Protein AF-B4D0R4-F1 (afdb_monomer_lite)

pLDDT: mean 79.56, std 21.92, range [34.22, 97.44]

Structure (mmCIF, N/CA/C/O backbone):
data_AF-B4D0R4-F1
#
_entry.id   AF-B4D0R4-F1
#
loop_
_atom_site.group_PDB
_atom_site.id
_atom_site.type_symbol
_atom_site.label_atom_id
_atom_site.label_alt_id
_atom_site.label_comp_id
_atom_site.label_asym_id
_atom_site.label_entity_id
_atom_site.label_seq_id
_atom_site.pdbx_PDB_ins_code
_atom_site.Cartn_x
_atom_site.Cartn_y
_atom_site.Cartn_z
_atom_site.occupancy
_atom_site.B_iso_or_equiv
_atom_site.auth_seq_id
_atom_site.auth_comp_id
_atom_site.auth_asym_id
_atom_site.auth_atom_id
_atom_site.pdbx_PDB_model_num
ATOM 1 N N . MET A 1 1 ? 2.024 -16.171 17.133 1.00 44.16 1 MET A N 1
ATOM 2 C CA . MET A 1 1 ? 1.558 -14.931 17.787 1.00 44.16 1 MET A CA 1
ATOM 3 C C . MET A 1 1 ? 1.427 -13.875 16.720 1.00 44.16 1 MET A C 1
ATOM 5 O O . MET A 1 1 ? 2.373 -13.678 15.972 1.00 44.16 1 MET A O 1
ATOM 9 N N . ASP A 1 2 ? 0.265 -13.251 16.626 1.00 48.38 2 ASP A N 1
ATOM 10 C CA . ASP A 1 2 ? 0.065 -12.121 15.733 1.00 48.38 2 ASP A CA 1
ATOM 11 C C . ASP A 1 2 ? 0.500 -10.848 16.459 1.00 48.38 2 ASP A C 1
ATOM 13 O O . ASP A 1 2 ? -0.111 -10.462 17.458 1.00 48.38 2 ASP A O 1
ATOM 17 N N . GLN A 1 3 ? 1.617 -10.277 16.017 1.00 53.03 3 GLN A N 1
ATOM 18 C CA . GLN A 1 3 ? 2.243 -9.139 16.681 1.00 53.03 3 GLN A CA 1
ATOM 19 C C . GLN A 1 3 ? 1.533 -7.822 16.383 1.00 53.03 3 GLN A C 1
ATOM 21 O O . GLN A 1 3 ? 1.698 -6.883 17.156 1.00 53.03 3 GLN A O 1
ATOM 26 N N . LEU A 1 4 ? 0.736 -7.742 15.312 1.00 53.50 4 LEU A N 1
ATOM 27 C CA . LEU A 1 4 ? 0.193 -6.456 14.905 1.00 53.50 4 LEU A CA 1
ATOM 28 C C . LEU A 1 4 ? -1.113 -6.122 15.617 1.00 53.50 4 LEU A C 1
ATOM 30 O O . LEU A 1 4 ? -1.273 -4.963 15.961 1.00 53.50 4 LEU A O 1
ATOM 34 N N . LYS A 1 5 ? -2.005 -7.098 15.880 1.00 56.97 5 LYS A N 1
ATOM 35 C CA . LYS A 1 5 ? -3.377 -6.961 16.460 1.00 56.97 5 LYS A CA 1
ATOM 36 C C . LYS A 1 5 ? -4.295 -5.889 15.839 1.00 56.97 5 LYS A C 1
ATOM 38 O O . LYS A 1 5 ? -5.507 -5.979 16.001 1.00 56.97 5 LYS A O 1
ATOM 43 N N . ASP A 1 6 ? -3.743 -4.948 15.100 1.00 63.06 6 ASP A N 1
ATOM 44 C CA . ASP A 1 6 ? -4.376 -3.844 14.435 1.00 63.06 6 ASP A CA 1
ATOM 45 C C . ASP A 1 6 ? -4.838 -4.325 13.061 1.00 63.06 6 ASP A C 1
ATOM 47 O O . ASP A 1 6 ? -4.050 -4.797 12.234 1.00 63.06 6 ASP A O 1
ATOM 51 N N . GLN A 1 7 ? -6.151 -4.289 12.846 1.00 69.00 7 GLN A N 1
ATOM 52 C CA . GLN A 1 7 ? -6.736 -4.656 11.557 1.00 69.00 7 GLN A CA 1
ATOM 53 C C . GLN A 1 7 ? -6.537 -3.560 10.506 1.00 69.00 7 GLN A C 1
ATOM 55 O O . GLN A 1 7 ? -6.793 -3.796 9.324 1.00 69.00 7 GLN A O 1
ATOM 60 N N . ASN A 1 8 ? -6.030 -2.401 10.924 1.00 84.62 8 ASN A N 1
ATOM 61 C CA . ASN A 1 8 ? -5.931 -1.204 10.111 1.00 84.62 8 ASN A CA 1
ATOM 62 C C . ASN A 1 8 ? -4.588 -1.092 9.382 1.00 84.62 8 ASN A C 1
ATOM 64 O O . ASN A 1 8 ? -4.270 -0.045 8.829 1.00 84.62 8 ASN A O 1
ATOM 68 N N . VAL A 1 9 ? -3.794 -2.165 9.339 1.00 90.44 9 VAL A N 1
ATOM 69 C CA . VAL A 1 9 ? -2.548 -2.214 8.565 1.00 90.44 9 VAL A CA 1
ATOM 70 C C . VAL A 1 9 ? -2.715 -3.078 7.322 1.00 90.44 9 VAL A C 1
ATOM 72 O O . VAL A 1 9 ? -3.291 -4.168 7.351 1.00 90.44 9 VAL A O 1
ATOM 75 N N . ARG A 1 10 ? -2.150 -2.602 6.215 1.00 93.69 10 ARG A N 1
ATOM 76 C CA . ARG A 1 10 ? -2.012 -3.332 4.962 1.00 93.69 10 ARG A CA 1
ATOM 77 C C . ARG A 1 10 ? -0.543 -3.413 4.579 1.00 93.69 10 ARG A C 1
ATOM 79 O O . ARG A 1 10 ? 0.133 -2.393 4.509 1.00 93.69 10 ARG A O 1
ATOM 86 N N . PHE A 1 11 ? -0.073 -4.612 4.260 1.00 94.94 11 PHE A N 1
ATOM 87 C CA . PHE A 1 11 ? 1.187 -4.779 3.544 1.00 94.94 11 PHE A CA 1
ATOM 88 C C . PHE A 1 11 ? 0.952 -4.496 2.063 1.00 94.94 11 PHE A C 1
ATOM 90 O O . PHE A 1 11 ? 0.037 -5.071 1.472 1.00 94.94 11 PHE A O 1
ATOM 97 N N . VAL A 1 12 ? 1.738 -3.605 1.469 1.00 96.88 12 VAL A N 1
ATOM 98 C CA . VAL A 1 12 ? 1.563 -3.166 0.083 1.00 96.88 12 VAL A CA 1
ATOM 99 C C . VAL A 1 12 ? 2.761 -3.603 -0.747 1.00 96.88 12 VAL A C 1
ATOM 101 O O . VAL A 1 12 ? 3.903 -3.449 -0.327 1.00 96.88 12 VAL A O 1
ATOM 104 N N . ILE A 1 13 ? 2.486 -4.131 -1.940 1.00 97.19 13 ILE A N 1
ATOM 105 C CA . ILE A 1 13 ? 3.474 -4.337 -3.000 1.00 97.19 13 ILE A CA 1
ATOM 106 C C . ILE A 1 13 ? 3.075 -3.427 -4.155 1.00 97.19 13 ILE A C 1
ATOM 108 O O . ILE A 1 13 ? 1.956 -3.511 -4.669 1.00 97.19 13 ILE A O 1
ATOM 112 N N . GLY A 1 14 ? 3.988 -2.569 -4.584 1.00 95.88 14 GLY A N 1
ATOM 113 C CA . GLY A 1 14 ? 3.730 -1.591 -5.626 1.00 95.88 14 GLY A CA 1
ATOM 114 C C . GLY A 1 14 ? 5.001 -1.101 -6.297 1.00 95.88 14 GLY A C 1
ATOM 115 O O . GLY A 1 14 ? 5.961 -1.857 -6.453 1.00 95.88 14 GLY A O 1
ATOM 116 N N . LYS A 1 15 ? 4.987 0.162 -6.712 1.00 95.62 15 LYS A N 1
ATOM 117 C CA . LYS A 1 15 ? 6.115 0.874 -7.316 1.00 95.62 15 LYS A CA 1
ATOM 118 C C . LYS A 1 15 ? 6.337 2.175 -6.555 1.00 95.62 15 LYS A C 1
ATOM 120 O O . LYS A 1 15 ? 5.367 2.866 -6.263 1.00 95.62 15 LYS A O 1
ATOM 125 N N . LEU A 1 16 ? 7.592 2.521 -6.265 1.00 94.38 16 LEU A N 1
ATOM 126 C CA . LEU A 1 16 ? 7.896 3.822 -5.661 1.00 94.38 16 LEU A CA 1
ATOM 127 C C . LEU A 1 16 ? 7.515 4.965 -6.612 1.00 94.38 16 LEU A C 1
ATOM 129 O O . LEU A 1 16 ? 6.943 5.947 -6.167 1.00 94.38 16 LEU A O 1
ATOM 133 N N . GLU A 1 17 ? 7.751 4.786 -7.914 1.00 94.38 17 GLU A N 1
ATOM 134 C CA . GLU A 1 17 ? 7.362 5.720 -8.973 1.00 94.38 17 GLU A CA 1
ATOM 135 C C . GLU A 1 17 ? 6.603 5.000 -10.096 1.00 94.38 17 GLU A C 1
ATOM 137 O O . GLU A 1 17 ? 6.912 3.854 -10.453 1.00 94.38 17 GLU A O 1
ATOM 142 N N . ARG A 1 18 ? 5.621 5.677 -10.700 1.00 91.31 18 ARG A N 1
ATOM 143 C CA . ARG A 1 18 ? 4.875 5.166 -11.856 1.00 91.31 18 ARG A CA 1
ATOM 144 C C . ARG A 1 18 ? 5.820 4.871 -13.023 1.00 91.31 18 ARG A C 1
ATOM 146 O O . ARG A 1 18 ? 6.633 5.700 -13.406 1.00 91.31 18 ARG A O 1
ATOM 153 N N . GLY A 1 19 ? 5.669 3.693 -13.622 1.00 89.25 19 GLY A N 1
ATOM 154 C CA . GLY A 1 19 ? 6.515 3.244 -14.732 1.00 89.25 19 GLY A CA 1
ATOM 155 C C . GLY A 1 19 ? 7.830 2.594 -14.297 1.00 89.25 19 GLY A C 1
ATOM 156 O O . GLY A 1 19 ? 8.500 1.993 -15.133 1.00 89.25 19 GLY A O 1
ATOM 157 N N . SER A 1 20 ? 8.176 2.623 -13.004 1.00 92.56 20 SER A N 1
ATOM 158 C CA . SER A 1 20 ? 9.344 1.899 -12.504 1.00 92.56 20 SER A CA 1
ATOM 159 C C . SER A 1 20 ? 9.214 0.391 -12.743 1.00 92.56 20 SER A C 1
ATOM 161 O O . SER A 1 20 ? 8.188 -0.238 -12.461 1.00 92.56 20 SER A O 1
ATOM 163 N N . HIS A 1 21 ? 10.298 -0.225 -13.211 1.00 94.38 21 HIS A N 1
ATOM 164 C CA . HIS A 1 21 ? 10.387 -1.678 -13.347 1.00 94.38 21 HIS A CA 1
ATOM 165 C C . HIS A 1 21 ? 10.704 -2.376 -12.016 1.00 94.38 21 HIS A C 1
ATOM 167 O O . HIS A 1 21 ? 10.507 -3.584 -11.899 1.00 94.38 21 HIS A O 1
ATOM 173 N N . VAL A 1 22 ? 11.085 -1.630 -10.975 1.00 95.25 22 VAL A N 1
ATOM 174 C CA . VAL A 1 22 ? 11.443 -2.169 -9.655 1.00 95.25 22 VAL A CA 1
ATOM 175 C C . VAL A 1 22 ? 10.216 -2.213 -8.756 1.00 95.25 22 VAL A C 1
ATOM 177 O O . VAL A 1 22 ? 9.471 -1.243 -8.661 1.00 95.25 22 VAL A O 1
ATOM 180 N N . SER A 1 23 ? 9.952 -3.363 -8.143 1.00 95.94 23 SER A N 1
ATOM 181 C CA . SER A 1 23 ? 8.881 -3.486 -7.151 1.00 95.94 23 SER A CA 1
ATOM 182 C C . SER A 1 23 ? 9.334 -2.941 -5.805 1.00 95.94 23 SER A C 1
ATOM 184 O O . SER A 1 23 ? 10.481 -3.134 -5.415 1.00 95.94 23 SER A O 1
ATOM 186 N N . HIS A 1 24 ? 8.408 -2.304 -5.102 1.00 97.00 24 HIS A N 1
ATOM 187 C CA . HIS A 1 24 ? 8.631 -1.700 -3.798 1.00 97.00 24 HIS A CA 1
ATOM 188 C C . HIS A 1 24 ? 7.590 -2.177 -2.794 1.00 97.00 24 HIS A C 1
ATOM 190 O O . HIS A 1 24 ? 6.459 -2.476 -3.190 1.00 97.00 24 HIS A O 1
ATOM 196 N N . ALA A 1 25 ? 7.956 -2.254 -1.517 1.00 97.31 25 ALA A N 1
ATOM 197 C CA . ALA A 1 25 ? 7.056 -2.702 -0.462 1.00 97.31 25 ALA A CA 1
ATOM 198 C C . ALA A 1 25 ? 7.062 -1.744 0.728 1.00 97.31 25 ALA A C 1
ATOM 200 O O . ALA A 1 25 ? 8.116 -1.295 1.167 1.00 97.31 25 ALA A O 1
ATOM 201 N N . TRP A 1 26 ? 5.872 -1.463 1.253 1.00 97.44 26 TRP A N 1
ATOM 202 C CA . TRP A 1 26 ? 5.659 -0.585 2.404 1.00 97.44 26 TRP A CA 1
ATOM 203 C C . TRP A 1 26 ? 4.420 -1.028 3.184 1.00 97.44 26 TRP A C 1
ATOM 205 O O . TRP A 1 26 ? 3.658 -1.895 2.740 1.00 97.44 26 TRP A O 1
ATOM 215 N N . LEU A 1 27 ? 4.207 -0.435 4.357 1.00 95.94 27 LEU A N 1
ATOM 216 C CA . LEU A 1 27 ? 2.970 -0.604 5.110 1.00 95.94 27 LEU A CA 1
ATOM 217 C C . LEU A 1 27 ? 2.070 0.614 4.909 1.00 95.94 27 LEU A C 1
ATOM 219 O O . LEU A 1 27 ? 2.531 1.753 4.949 1.00 95.94 27 LEU A O 1
ATOM 223 N N . LEU A 1 28 ? 0.779 0.362 4.720 1.00 95.12 28 LEU A N 1
ATOM 224 C CA . LEU A 1 28 ? -0.263 1.37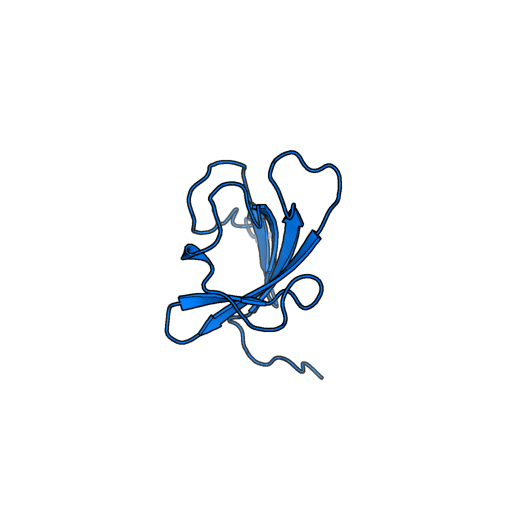3 4.823 1.00 95.12 28 LEU A CA 1
ATOM 225 C C . LEU A 1 28 ? -0.993 1.159 6.149 1.00 95.12 28 LEU A C 1
ATOM 227 O O . LEU A 1 28 ? -1.509 0.069 6.378 1.00 95.12 28 LEU A O 1
ATOM 231 N N . TRP A 1 29 ? -1.030 2.163 7.014 1.00 93.00 29 TRP A N 1
ATOM 232 C CA . TRP A 1 29 ? -1.638 2.071 8.343 1.00 93.00 29 TRP A CA 1
ATOM 233 C C . TRP A 1 29 ? -2.705 3.146 8.513 1.00 93.00 29 TRP A C 1
ATOM 235 O O . TRP A 1 29 ? -2.436 4.314 8.243 1.00 93.00 29 TRP A O 1
ATOM 245 N N . GLU A 1 30 ? -3.914 2.762 8.909 1.00 91.00 30 GLU A N 1
ATOM 246 C CA . GLU A 1 30 ? -4.985 3.702 9.228 1.00 91.00 30 GLU A CA 1
ATOM 247 C C . GLU A 1 30 ? -5.004 3.996 10.724 1.00 91.00 30 GLU A C 1
ATOM 249 O O . GLU A 1 30 ? -5.139 3.105 11.563 1.00 91.00 30 GLU A O 1
ATOM 254 N N . HIS A 1 31 ? -4.844 5.277 11.038 1.00 86.00 31 HIS A N 1
ATOM 255 C CA . HIS A 1 31 ? -4.839 5.803 12.389 1.00 86.00 31 HIS A CA 1
ATOM 256 C C . HIS A 1 31 ? -5.638 7.099 12.412 1.00 86.00 31 HIS A C 1
ATOM 258 O O . HIS A 1 31 ? -5.384 7.996 11.607 1.00 86.00 31 HIS A O 1
ATOM 264 N N . GLU A 1 32 ? -6.615 7.174 13.319 1.00 87.88 32 GLU A N 1
ATOM 265 C CA . GLU A 1 32 ? -7.496 8.337 13.491 1.00 87.88 32 GLU A CA 1
ATOM 266 C C . GLU A 1 32 ? -8.201 8.772 12.188 1.00 87.88 32 GLU A C 1
ATOM 268 O O . GLU A 1 32 ? -8.370 9.959 11.920 1.00 87.88 32 GLU A O 1
ATOM 273 N N . GLY A 1 33 ? -8.618 7.811 11.350 1.00 85.62 33 GLY A N 1
ATOM 274 C CA . GLY A 1 33 ? -9.304 8.086 10.083 1.00 85.62 33 GLY A CA 1
ATOM 275 C C . GLY A 1 33 ? -8.388 8.526 8.936 1.00 85.62 33 GLY A C 1
ATOM 276 O O . GLY A 1 33 ? -8.880 8.811 7.844 1.00 85.62 33 GLY A O 1
ATOM 277 N N . GLN A 1 34 ? -7.068 8.563 9.149 1.00 90.50 34 GLN A N 1
ATOM 278 C CA . GLN A 1 34 ? -6.079 8.917 8.135 1.00 90.50 34 GLN A CA 1
ATOM 279 C C . GLN A 1 34 ? -5.187 7.722 7.794 1.00 90.50 34 GLN A C 1
ATOM 281 O O . GLN A 1 34 ? -4.706 7.011 8.675 1.00 90.50 34 GLN A O 1
ATOM 286 N N . TRP A 1 35 ? -4.923 7.528 6.501 1.00 94.00 35 TRP A N 1
ATOM 287 C CA . TRP A 1 35 ? -3.951 6.543 6.034 1.00 94.00 35 TRP A CA 1
ATOM 288 C C . TRP A 1 35 ? -2.540 7.123 6.019 1.00 94.00 35 TRP A C 1
ATOM 290 O O . TRP A 1 35 ? -2.307 8.223 5.518 1.00 94.00 35 TRP A O 1
ATOM 300 N N . TRP A 1 36 ? -1.595 6.333 6.508 1.00 95.12 36 TRP A N 1
ATOM 301 C CA . TRP A 1 36 ? -0.181 6.663 6.601 1.00 95.12 36 TRP A CA 1
ATOM 302 C C . TRP A 1 36 ? 0.653 5.652 5.824 1.00 95.12 36 TRP A C 1
ATOM 304 O O . TRP A 1 36 ? 0.391 4.449 5.876 1.00 95.12 36 TRP A O 1
ATOM 314 N N . ILE A 1 37 ? 1.676 6.138 5.129 1.00 96.50 37 ILE A N 1
ATOM 315 C CA . ILE A 1 37 ? 2.717 5.327 4.503 1.00 96.50 37 ILE A CA 1
ATOM 316 C C . ILE A 1 37 ? 3.860 5.184 5.502 1.00 96.50 37 ILE A C 1
ATOM 318 O O . ILE A 1 37 ? 4.440 6.173 5.955 1.00 96.50 37 ILE A O 1
ATOM 322 N N . LEU A 1 38 ? 4.181 3.937 5.832 1.00 96.38 38 LEU A N 1
ATOM 323 C CA . LEU A 1 38 ? 5.349 3.560 6.614 1.00 96.38 38 LEU A CA 1
ATOM 324 C C . LEU A 1 38 ? 6.309 2.825 5.681 1.00 96.38 38 LEU A C 1
ATOM 326 O O . LEU A 1 38 ? 6.107 1.654 5.350 1.00 96.38 38 LEU A O 1
ATOM 330 N N . ASP A 1 39 ? 7.352 3.533 5.268 1.00 96.38 39 ASP A N 1
ATOM 331 C CA . ASP A 1 39 ? 8.405 3.018 4.403 1.00 96.38 39 ASP A CA 1
ATOM 332 C C . ASP A 1 39 ? 9.755 3.144 5.111 1.00 96.38 39 ASP A C 1
ATOM 334 O O . ASP A 1 39 ? 10.382 4.200 5.106 1.00 96.38 39 ASP A O 1
ATOM 338 N N . CYS A 1 40 ? 10.213 2.049 5.715 1.00 93.25 40 CYS A N 1
ATOM 339 C CA . CYS A 1 40 ? 11.485 2.006 6.435 1.00 93.25 40 CYS A CA 1
ATOM 340 C C . CYS A 1 40 ? 12.722 1.933 5.526 1.00 93.25 40 CYS A C 1
ATOM 342 O O . CYS A 1 40 ? 13.843 1.905 6.031 1.00 93.25 40 CYS A O 1
ATOM 344 N N . THR A 1 41 ? 12.537 1.874 4.207 1.00 94.25 41 THR A N 1
ATOM 345 C CA . THR A 1 41 ? 13.639 1.850 3.237 1.00 94.25 41 THR A CA 1
ATOM 346 C C . THR A 1 41 ? 13.960 3.244 2.705 1.00 94.25 41 THR A C 1
ATOM 348 O O . THR A 1 41 ? 15.123 3.525 2.423 1.00 94.25 41 THR A O 1
ATOM 351 N N . MET A 1 42 ? 12.951 4.119 2.616 1.00 92.12 42 MET A N 1
ATOM 352 C CA . MET A 1 42 ? 13.080 5.471 2.061 1.00 92.12 42 MET A CA 1
ATOM 353 C C . MET A 1 42 ? 12.930 6.579 3.108 1.00 92.12 42 MET A C 1
ATOM 355 O O . MET A 1 42 ? 13.456 7.675 2.914 1.00 92.12 42 MET A O 1
ATOM 359 N N . LEU A 1 43 ? 12.209 6.325 4.204 1.00 93.75 43 LEU A N 1
ATOM 360 C CA . LEU A 1 43 ? 11.812 7.343 5.175 1.00 93.75 43 LEU A CA 1
ATOM 361 C C . LEU A 1 43 ? 12.202 6.940 6.602 1.00 93.75 43 LEU A C 1
ATOM 363 O O . LEU A 1 43 ? 12.240 5.769 6.970 1.00 93.75 43 LEU A O 1
ATOM 367 N N . ASN A 1 44 ? 12.453 7.947 7.438 1.00 94.12 44 ASN A N 1
ATOM 368 C CA . ASN A 1 44 ? 12.668 7.778 8.879 1.00 94.12 44 ASN A CA 1
ATOM 369 C C . ASN A 1 44 ? 11.418 8.109 9.719 1.00 94.12 44 ASN A C 1
ATOM 371 O O . ASN A 1 44 ? 11.479 8.074 10.946 1.00 94.12 44 ASN A O 1
ATOM 375 N N . HIS A 1 45 ? 10.302 8.453 9.073 1.00 93.56 45 HIS A N 1
ATOM 376 C CA . HIS A 1 45 ? 9.024 8.770 9.705 1.00 93.56 45 HIS A CA 1
ATOM 377 C C . HIS A 1 45 ? 7.859 8.372 8.790 1.00 93.56 45 HIS A C 1
ATOM 379 O O . HIS A 1 45 ? 8.030 8.227 7.580 1.00 93.56 45 HIS A O 1
ATOM 385 N N . ALA A 1 46 ? 6.671 8.201 9.372 1.00 94.25 46 ALA A N 1
ATOM 386 C CA . ALA A 1 46 ? 5.453 7.968 8.608 1.00 94.25 46 ALA A CA 1
ATOM 387 C C . ALA A 1 46 ? 4.994 9.260 7.922 1.00 94.25 46 ALA A C 1
ATOM 389 O O . A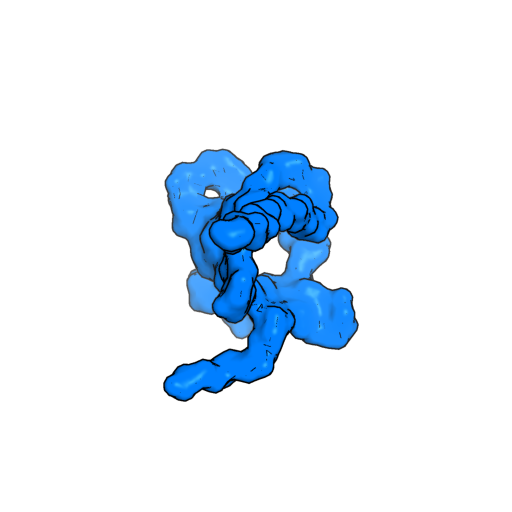LA A 1 46 ? 5.019 10.329 8.536 1.00 94.25 46 ALA A O 1
ATOM 390 N N . ILE A 1 47 ? 4.520 9.156 6.682 1.00 95.81 47 ILE A N 1
ATOM 391 C CA . ILE A 1 47 ? 3.924 10.287 5.962 1.00 95.81 47 ILE A CA 1
ATOM 392 C C . ILE A 1 47 ? 2.435 10.033 5.710 1.00 95.81 47 ILE A C 1
ATOM 394 O O . ILE A 1 47 ? 2.052 8.889 5.463 1.00 95.81 47 ILE A O 1
ATOM 398 N N . PRO A 1 48 ? 1.576 11.064 5.756 1.00 95.38 48 PRO A N 1
ATOM 399 C CA . PRO A 1 48 ? 0.196 10.942 5.301 1.00 95.38 48 PRO A CA 1
ATOM 400 C C . PRO A 1 48 ? 0.147 10.477 3.841 1.00 95.38 48 PRO A C 1
ATOM 402 O O . PRO A 1 48 ? 0.891 10.984 2.999 1.00 95.38 48 PRO A O 1
ATOM 405 N N . ALA A 1 49 ? -0.717 9.512 3.531 1.00 94.25 49 ALA A N 1
ATOM 406 C CA . ALA A 1 49 ? -0.804 8.932 2.191 1.00 94.25 49 ALA A CA 1
ATOM 407 C C . ALA A 1 49 ? -1.301 9.934 1.133 1.00 94.25 49 ALA A C 1
ATOM 409 O O . ALA A 1 49 ? -0.979 9.793 -0.041 1.00 94.25 49 ALA A O 1
ATOM 410 N N . ASP A 1 50 ? -2.054 10.956 1.541 1.00 92.06 50 ASP A N 1
ATOM 411 C CA . ASP A 1 50 ? -2.537 12.042 0.680 1.00 92.06 50 ASP A CA 1
ATOM 412 C C . ASP A 1 50 ? -1.454 13.073 0.317 1.00 92.06 50 ASP A C 1
ATOM 414 O O . ASP A 1 50 ? -1.653 13.875 -0.595 1.00 92.06 50 ASP A O 1
ATOM 418 N N . ARG A 1 51 ? -0.294 13.041 0.990 1.00 93.25 51 ARG A N 1
ATOM 419 C CA . ARG A 1 51 ? 0.882 13.836 0.611 1.00 93.25 51 ARG A CA 1
ATOM 420 C C . ARG A 1 51 ? 1.714 13.194 -0.491 1.00 93.25 51 ARG A C 1
ATOM 422 O O . ARG A 1 51 ? 2.506 13.903 -1.105 1.00 93.25 51 ARG A O 1
ATOM 429 N N . ALA A 1 52 ? 1.572 11.888 -0.722 1.00 91.50 52 ALA A N 1
ATOM 430 C CA . ALA A 1 52 ? 2.256 11.227 -1.826 1.00 91.50 52 ALA A CA 1
ATOM 431 C C . ALA A 1 52 ? 1.685 11.728 -3.158 1.00 91.50 52 ALA A C 1
ATOM 433 O O . ALA A 1 52 ? 0.465 11.823 -3.335 1.00 91.50 52 ALA A O 1
ATOM 434 N N . GLY A 1 53 ? 2.562 12.049 -4.109 1.00 89.19 53 GLY A N 1
ATOM 435 C CA . GLY A 1 53 ? 2.128 12.442 -5.444 1.00 89.19 53 GLY A CA 1
ATOM 436 C C . GLY A 1 53 ? 1.359 11.316 -6.145 1.00 89.19 53 GLY A C 1
ATOM 437 O O . GLY A 1 53 ? 1.576 10.137 -5.891 1.00 89.19 53 GLY A O 1
ATOM 438 N N . ALA A 1 54 ? 0.508 11.649 -7.121 1.00 86.75 54 ALA A N 1
ATOM 439 C CA . ALA A 1 54 ? -0.274 10.654 -7.880 1.00 86.75 54 ALA A CA 1
ATOM 440 C C . ALA A 1 54 ? 0.576 9.621 -8.664 1.00 86.75 54 ALA A C 1
ATOM 442 O O . ALA A 1 54 ? 0.053 8.624 -9.178 1.00 86.75 54 ALA A O 1
ATOM 443 N N . ASN A 1 55 ? 1.879 9.879 -8.794 1.00 91.75 55 ASN A N 1
ATOM 444 C CA . ASN A 1 55 ? 2.858 9.002 -9.431 1.00 91.75 55 ASN A CA 1
ATOM 445 C C . ASN A 1 55 ? 3.842 8.379 -8.438 1.00 91.75 55 ASN A C 1
ATOM 447 O O . ASN A 1 55 ? 4.710 7.631 -8.875 1.00 91.75 55 ASN A O 1
ATOM 451 N N . GLU A 1 56 ? 3.709 8.664 -7.147 1.00 93.62 56 GLU A N 1
ATOM 452 C CA . GLU A 1 56 ? 4.543 8.120 -6.082 1.00 93.62 56 GLU A CA 1
ATOM 453 C C . GLU A 1 56 ? 3.768 7.041 -5.321 1.00 93.62 56 GLU A C 1
ATOM 455 O O . GLU A 1 56 ? 2.541 7.097 -5.235 1.00 93.62 56 GLU A O 1
ATOM 460 N N . TYR A 1 57 ? 4.474 6.049 -4.775 1.00 95.06 57 TYR A N 1
ATOM 461 C CA . TYR A 1 57 ? 3.886 4.964 -3.978 1.00 95.06 57 TYR A CA 1
ATOM 462 C C . TYR A 1 57 ? 2.667 4.310 -4.651 1.00 95.06 57 TYR A C 1
ATOM 464 O O . TYR A 1 57 ? 1.617 4.118 -4.039 1.00 95.06 57 TYR A O 1
ATOM 472 N N . VAL A 1 58 ? 2.800 3.954 -5.930 1.00 94.62 58 VAL A N 1
ATOM 473 C CA . VAL A 1 58 ? 1.720 3.386 -6.747 1.00 94.62 58 VAL A CA 1
ATOM 474 C C . VAL A 1 58 ? 1.442 1.944 -6.303 1.00 94.62 58 VAL A C 1
ATOM 476 O O . VAL A 1 58 ? 2.271 1.061 -6.561 1.00 94.62 58 VAL A O 1
ATOM 479 N N . PRO A 1 59 ? 0.306 1.655 -5.638 1.00 94.56 59 PRO A N 1
ATOM 480 C CA . PRO A 1 59 ? 0.020 0.313 -5.152 1.00 94.56 59 PRO A CA 1
ATOM 481 C C . PRO A 1 59 ? -0.369 -0.604 -6.318 1.00 94.56 59 PRO A C 1
ATOM 483 O O . PRO A 1 59 ? -1.115 -0.206 -7.207 1.00 94.56 59 PRO A O 1
ATOM 486 N N . LEU A 1 60 ? 0.101 -1.855 -6.298 1.00 94.31 60 LEU A N 1
ATOM 487 C CA . LEU A 1 60 ? -0.338 -2.901 -7.235 1.00 94.31 60 LEU A CA 1
ATOM 488 C C . LEU A 1 60 ? -1.172 -3.960 -6.512 1.00 94.31 60 LEU A C 1
ATOM 490 O O . LEU A 1 60 ? -2.227 -4.378 -6.990 1.00 94.31 60 LEU A O 1
ATOM 494 N N . TYR A 1 61 ? -0.727 -4.348 -5.318 1.00 95.69 61 TYR A N 1
ATOM 495 C CA . TYR A 1 61 ? -1.414 -5.280 -4.435 1.00 95.69 61 TYR A CA 1
ATOM 496 C C . TYR A 1 61 ? -1.334 -4.793 -2.994 1.00 95.69 61 TYR A C 1
ATOM 498 O O . TYR A 1 61 ? -0.312 -4.247 -2.581 1.00 95.69 61 TYR A O 1
ATOM 506 N N . SER A 1 62 ? -2.377 -5.032 -2.206 1.00 95.31 62 SER A N 1
ATOM 507 C CA . SER A 1 62 ? -2.293 -4.885 -0.755 1.00 95.31 62 SER A CA 1
ATOM 508 C C . SER A 1 62 ? -2.951 -6.046 -0.025 1.00 95.31 62 SER A C 1
ATOM 510 O O . SER A 1 62 ? -3.889 -6.665 -0.524 1.00 95.31 62 SER A O 1
ATOM 512 N N . TYR A 1 63 ? -2.440 -6.350 1.161 1.00 92.88 63 TYR A N 1
ATOM 513 C CA . TYR A 1 63 ? -2.824 -7.512 1.949 1.00 92.88 63 TYR A CA 1
ATOM 514 C C . TYR A 1 63 ? -3.132 -7.072 3.374 1.00 92.88 63 TYR A C 1
ATOM 516 O O . TYR A 1 63 ? -2.292 -6.466 4.038 1.00 92.88 63 TYR A O 1
ATOM 524 N N . ALA A 1 64 ? -4.340 -7.378 3.828 1.00 90.00 64 ALA A N 1
ATOM 525 C CA . ALA A 1 64 ? -4.741 -7.310 5.227 1.00 90.00 64 ALA A CA 1
ATOM 526 C C . ALA A 1 64 ? -4.813 -8.735 5.796 1.00 90.00 64 ALA A C 1
ATOM 528 O O . ALA A 1 64 ? -4.723 -9.710 5.050 1.00 90.00 64 ALA A O 1
ATOM 529 N N . ARG A 1 65 ? -5.038 -8.866 7.110 1.00 84.56 65 ARG A N 1
ATOM 530 C CA . ARG A 1 65 ? -5.096 -10.152 7.838 1.00 84.56 65 ARG A CA 1
ATOM 531 C C . ARG A 1 65 ? -5.809 -11.280 7.075 1.00 84.56 65 ARG A C 1
ATOM 533 O O . ARG A 1 65 ? -5.286 -12.382 7.001 1.00 84.56 65 ARG A O 1
ATOM 540 N N . ASN A 1 66 ? -6.991 -10.995 6.525 1.00 84.94 66 ASN A N 1
ATOM 541 C CA . ASN A 1 66 ? -7.855 -11.984 5.870 1.00 84.94 66 ASN A CA 1
ATOM 542 C C . ASN A 1 66 ? -8.255 -11.587 4.439 1.00 84.94 66 ASN A C 1
ATOM 544 O O . ASN A 1 66 ? -9.156 -12.196 3.864 1.00 84.94 66 ASN A O 1
ATOM 548 N N . SER A 1 67 ? -7.615 -10.564 3.867 1.00 87.00 67 SER A N 1
ATOM 549 C CA . SER A 1 67 ? -8.050 -9.965 2.602 1.00 87.00 67 SER A CA 1
ATOM 550 C C . SER A 1 67 ? -6.863 -9.617 1.719 1.00 87.00 67 SER A C 1
ATOM 552 O O . SER A 1 67 ? -5.833 -9.157 2.202 1.00 87.00 67 SER A O 1
ATOM 554 N N . ALA A 1 68 ? -7.036 -9.780 0.412 1.00 91.25 68 ALA A N 1
ATOM 555 C CA . ALA A 1 68 ? -6.092 -9.328 -0.598 1.00 91.25 68 ALA A CA 1
ATOM 556 C C . ALA A 1 68 ? -6.822 -8.423 -1.590 1.00 91.25 68 ALA A C 1
ATOM 558 O O . ALA A 1 68 ? -7.949 -8.715 -1.991 1.00 91.25 68 ALA A O 1
ATOM 559 N N . TYR A 1 69 ? -6.166 -7.343 -1.989 1.00 89.44 69 TYR A N 1
ATOM 560 C CA . TYR A 1 69 ? -6.699 -6.327 -2.883 1.00 89.44 69 TYR A CA 1
ATOM 561 C C . TYR A 1 69 ? -5.742 -6.163 -4.058 1.00 89.44 69 TYR A C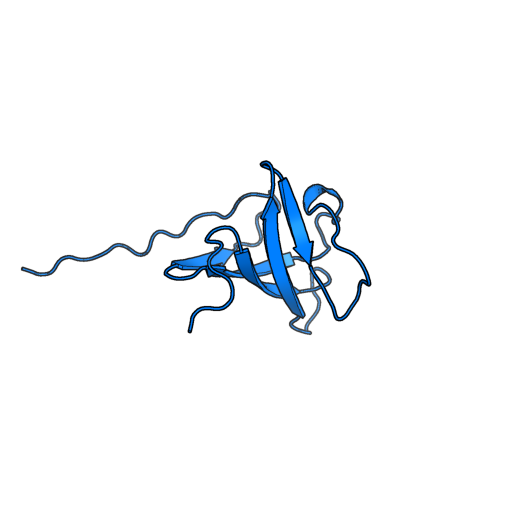 1
ATOM 563 O O . TYR A 1 69 ? -4.531 -6.048 -3.865 1.00 89.44 69 TYR A O 1
ATOM 571 N N . ARG A 1 70 ? -6.286 -6.142 -5.275 1.00 93.50 70 ARG A N 1
ATOM 572 C CA . ARG A 1 70 ? -5.550 -5.781 -6.487 1.00 93.50 70 ARG A CA 1
ATOM 573 C C . ARG A 1 70 ? -5.964 -4.374 -6.886 1.00 93.50 70 ARG A C 1
ATOM 575 O O . ARG A 1 70 ? -7.152 -4.113 -7.040 1.00 93.50 70 ARG A O 1
ATOM 582 N N . HIS A 1 71 ? -4.986 -3.500 -7.063 1.00 88.25 71 HIS A N 1
ATOM 583 C CA . HIS A 1 71 ? -5.213 -2.111 -7.442 1.00 88.25 71 HIS A CA 1
ATOM 584 C C . HIS A 1 71 ? -5.153 -1.995 -8.963 1.00 88.25 71 HIS A C 1
ATOM 586 O O . HIS A 1 71 ? -4.397 -2.712 -9.623 1.00 88.25 71 HIS A O 1
ATOM 592 N N . THR A 1 72 ? -5.990 -1.129 -9.526 1.00 80.44 72 THR A N 1
ATOM 593 C CA . THR A 1 72 ? -5.942 -0.795 -10.952 1.00 80.44 72 THR A CA 1
ATOM 594 C C . THR A 1 72 ? -5.352 0.597 -11.112 1.00 80.44 72 THR A C 1
ATOM 596 O O . THR A 1 72 ? -5.482 1.431 -10.222 1.00 80.44 72 THR A O 1
ATOM 599 N N . ASP A 1 73 ? -4.714 0.864 -12.251 1.00 60.97 73 ASP A N 1
ATOM 600 C CA . ASP A 1 73 ? -4.017 2.128 -12.535 1.00 60.97 73 ASP A CA 1
ATOM 601 C C . ASP A 1 73 ? -4.930 3.367 -12.627 1.00 60.97 73 ASP A C 1
ATOM 603 O O . ASP A 1 73 ? -4.478 4.440 -13.035 1.00 60.97 73 ASP A O 1
ATOM 607 N N . LYS A 1 74 ? -6.210 3.263 -12.248 1.00 55.91 74 LYS A N 1
ATOM 608 C CA . LYS A 1 74 ? -7.089 4.423 -12.116 1.00 55.91 74 LYS A CA 1
ATOM 609 C C . LYS A 1 74 ? -6.606 5.252 -10.931 1.00 55.91 74 LYS A C 1
ATOM 611 O O . LYS A 1 74 ? -6.901 4.953 -9.782 1.00 55.91 74 LYS A O 1
ATOM 616 N N . ALA A 1 75 ? -5.818 6.278 -11.237 1.00 46.09 75 ALA A N 1
ATOM 617 C CA . ALA A 1 75 ? -5.342 7.266 -10.286 1.00 46.09 75 ALA A CA 1
ATOM 618 C C . ALA A 1 75 ? -6.534 7.903 -9.551 1.00 46.09 75 ALA A C 1
ATOM 620 O O . ALA A 1 75 ? -7.247 8.745 -10.089 1.00 46.09 75 ALA A O 1
ATOM 621 N N . GLY A 1 76 ? -6.756 7.445 -8.328 1.00 43.12 76 GLY A N 1
ATOM 622 C CA . GLY A 1 76 ? -7.794 7.907 -7.424 1.00 43.12 76 GLY A CA 1
ATOM 623 C C . GLY A 1 76 ? -7.705 7.045 -6.179 1.00 43.12 76 GLY A C 1
ATOM 624 O O . GLY A 1 76 ? -7.891 5.835 -6.252 1.00 43.12 76 GLY A O 1
ATOM 625 N N . LEU A 1 77 ? -7.315 7.646 -5.0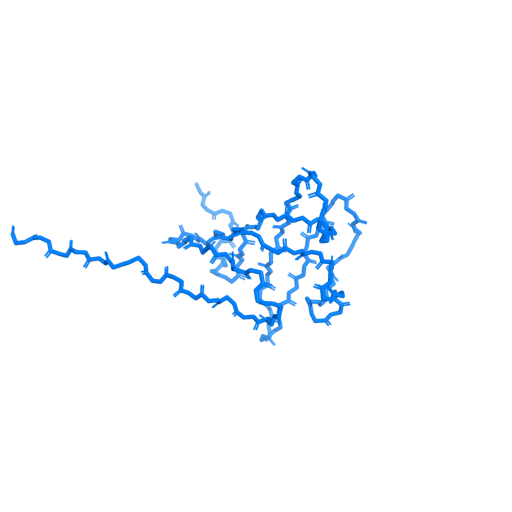57 1.00 45.22 77 LEU A N 1
ATOM 626 C CA . LEU A 1 77 ? -7.251 6.958 -3.775 1.00 45.22 77 LEU A CA 1
ATOM 627 C C . LEU A 1 77 ? -8.566 6.222 -3.467 1.00 45.22 77 LEU A C 1
ATOM 629 O O . LEU A 1 77 ? -9.646 6.633 -3.879 1.00 45.22 77 LEU A O 1
ATOM 633 N N . VAL A 1 78 ? -8.415 5.193 -2.633 1.00 39.72 78 VAL A N 1
ATOM 634 C CA . VAL A 1 78 ? -9.407 4.233 -2.130 1.00 39.72 78 VAL A CA 1
ATOM 635 C C . VAL A 1 78 ? -9.577 3.011 -3.031 1.00 39.72 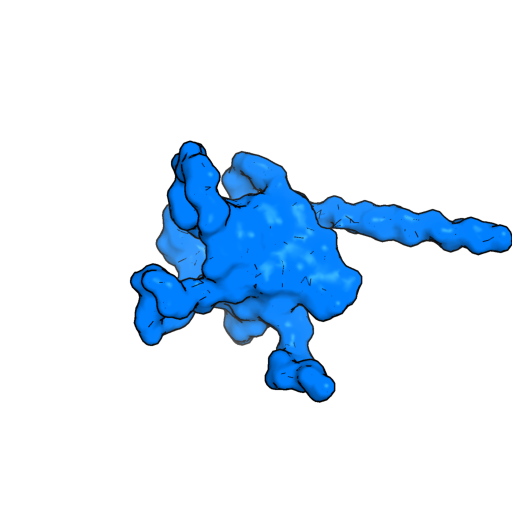78 VAL A C 1
ATOM 637 O O . VAL A 1 78 ? -10.239 3.028 -4.058 1.00 39.72 78 VAL A O 1
ATOM 640 N N . ALA A 1 79 ? -8.939 1.930 -2.574 1.00 43.47 79 ALA A N 1
ATOM 641 C CA . ALA A 1 79 ? -9.005 0.575 -3.097 1.00 43.47 79 ALA A CA 1
ATOM 642 C C . ALA A 1 79 ? -10.345 0.246 -3.774 1.00 43.47 79 ALA A C 1
ATOM 644 O O . ALA A 1 79 ? -11.363 0.095 -3.097 1.00 43.47 79 ALA A O 1
ATOM 645 N N . ASP A 1 80 ? -10.305 0.025 -5.088 1.00 38.38 80 ASP A N 1
ATOM 646 C CA . ASP A 1 80 ? -11.319 -0.776 -5.760 1.00 38.38 80 ASP A CA 1
ATOM 647 C C . ASP A 1 80 ? -11.245 -2.176 -5.140 1.00 38.38 80 ASP A C 1
ATOM 649 O O . ASP A 1 80 ? -10.317 -2.960 -5.364 1.00 38.38 80 ASP A O 1
ATOM 653 N N . THR A 1 81 ? -12.191 -2.467 -4.252 1.00 39.25 81 THR A N 1
ATOM 654 C CA . THR A 1 81 ? -12.310 -3.788 -3.648 1.00 39.25 81 THR A CA 1
ATOM 655 C C . THR A 1 81 ? -12.831 -4.743 -4.715 1.00 39.25 81 THR A C 1
ATOM 657 O O . THR A 1 81 ? -14.031 -4.880 -4.936 1.00 39.25 81 THR A O 1
ATOM 660 N N . ALA A 1 82 ? -11.918 -5.433 -5.401 1.00 42.09 82 ALA A N 1
ATOM 661 C CA . ALA A 1 82 ? -12.269 -6.647 -6.123 1.00 42.09 82 ALA A CA 1
ATOM 662 C C . ALA A 1 82 ? -12.668 -7.708 -5.084 1.00 42.09 82 ALA A C 1
ATOM 664 O O . ALA A 1 82 ? -11.844 -8.494 -4.615 1.00 42.09 82 ALA A O 1
ATOM 665 N N . SER A 1 83 ? -13.934 -7.670 -4.667 1.00 38.09 83 SER A N 1
ATOM 666 C CA . SER A 1 83 ? -14.553 -8.672 -3.810 1.00 38.09 83 SER A CA 1
ATOM 667 C C . SER A 1 83 ? -14.336 -10.046 -4.430 1.00 38.09 83 SER A C 1
ATOM 669 O O . SER A 1 83 ? -14.801 -10.327 -5.535 1.00 38.09 83 SER A O 1
ATOM 671 N N . LYS A 1 84 ? -13.621 -10.921 -3.724 1.00 38.38 84 LYS A N 1
ATOM 672 C CA . LYS A 1 84 ? -13.557 -12.336 -4.076 1.00 38.38 84 LYS A CA 1
ATOM 673 C C . LYS A 1 84 ? -14.946 -12.913 -3.796 1.00 38.38 84 LYS A C 1
ATOM 675 O O . LYS A 1 84 ? -15.326 -13.042 -2.636 1.00 38.38 84 LYS A O 1
ATOM 680 N N . SER A 1 85 ? -15.719 -13.207 -4.841 1.00 38.53 85 SER A N 1
ATOM 681 C CA . SER A 1 85 ? -17.003 -13.901 -4.720 1.00 38.53 85 SER A CA 1
ATOM 682 C C . SER A 1 85 ? -16.785 -15.228 -3.994 1.00 38.53 85 SER A C 1
ATOM 684 O O . SER A 1 85 ? -16.177 -16.153 -4.535 1.00 38.53 85 SER A O 1
ATOM 686 N N . SER A 1 86 ? -17.260 -15.330 -2.755 1.00 35.91 86 SER A N 1
ATOM 687 C CA . SER A 1 86 ? -17.377 -16.606 -2.061 1.00 35.91 86 SER A CA 1
ATOM 688 C C . SER A 1 86 ? -18.489 -17.400 -2.739 1.00 35.91 86 SER A C 1
ATOM 690 O O . SER A 1 86 ? -19.670 -17.148 -2.512 1.00 35.91 86 SER A O 1
ATOM 692 N N . THR A 1 87 ? -18.115 -18.347 -3.598 1.00 34.69 87 THR A N 1
ATOM 693 C CA . THR A 1 87 ? -19.045 -19.392 -4.030 1.00 34.69 87 THR A CA 1
ATOM 694 C C . THR A 1 87 ? -19.188 -20.356 -2.857 1.00 34.69 87 THR A C 1
ATOM 696 O O . THR A 1 87 ? -18.302 -21.173 -2.613 1.00 34.69 87 THR A O 1
ATOM 699 N N . ALA A 1 88 ? -20.268 -20.212 -2.089 1.00 37.44 88 ALA A N 1
ATOM 700 C CA . ALA A 1 88 ? -20.757 -21.279 -1.231 1.00 37.44 88 ALA A CA 1
ATOM 701 C C . ALA A 1 88 ? -21.316 -22.369 -2.158 1.00 37.44 88 ALA A C 1
ATOM 703 O O . ALA A 1 88 ? -22.365 -22.190 -2.774 1.00 37.44 88 ALA A O 1
ATOM 704 N N . GLY A 1 89 ? -20.545 -23.439 -2.336 1.00 34.22 89 GLY A N 1
ATOM 705 C CA . GLY A 1 89 ? -21.001 -24.667 -2.976 1.00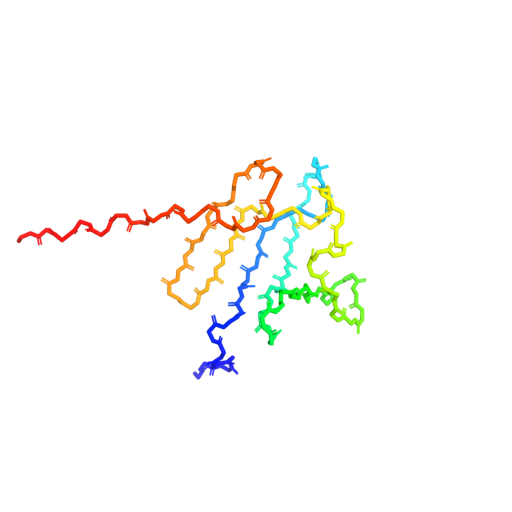 34.22 89 GLY A CA 1
ATOM 706 C C . GLY A 1 89 ? -21.734 -25.528 -1.952 1.00 34.22 89 GLY A C 1
ATOM 707 O O . GLY A 1 89 ? -21.198 -25.765 -0.871 1.00 34.22 89 GLY A O 1
ATOM 708 N N . VAL A 1 90 ? -22.958 -25.895 -2.329 1.00 38.22 90 VAL A N 1
ATOM 709 C CA . VAL A 1 90 ? -23.919 -26.814 -1.697 1.00 38.22 90 VAL A CA 1
ATOM 710 C C . VAL A 1 90 ? -23.293 -28.149 -1.304 1.00 38.22 90 VAL A C 1
ATOM 712 O O . VAL A 1 90 ? -22.473 -28.659 -2.099 1.00 38.22 90 VAL A O 1
#

Radius of gyration: 14.19 Å; chains: 1; bounding box: 38×41×32 Å

Organism: NCBI:txid497964

Sequence (90 aa):
MDQLKDQNVRFVIGKLERGSHVSHAWLLWEHEGQWWILDCTMLNHAIPADRAGANEYVPLYSYARNSAYRHTDKAGLVADTASKSSTAGV

Secondary structure (DSSP, 8-state):
--S---TTEEEEEEEEETT-SS-EEEEEEEETTEEEEE-TTT-SS-EEGGGS-TTEEEEEEEEETTEEEE--S--SSS------------

Foldseek 3Di:
DPPPPAQQKKWFWADQFAPDPDIDIWIWGDDPNFTWTGHPPPDPDIDTPVPADLGGPGTQWIDTPPDIAGADNPSDDDGPRPDPDPPPDD